Protein AF-A0A0Q4L3A6-F1 (afdb_monomer)

Foldseek 3Di:
DPDQPDDDDDDDDDDDDDDPVVVVVCVVVVHDPVVVVVVVVSVVVSVVVVVVVCVVCVVVVVVVVVVCVVPPDPCPVVDDD

Structure (mmCIF, N/CA/C/O backbone):
data_AF-A0A0Q4L3A6-F1
#
_entry.id   AF-A0A0Q4L3A6-F1
#
loop_
_atom_site.group_PDB
_atom_site.id
_atom_site.type_symbol
_atom_site.label_atom_id
_atom_site.label_alt_id
_atom_site.label_comp_id
_atom_site.label_asym_id
_atom_site.label_entity_id
_atom_site.label_seq_id
_atom_site.pdbx_PDB_ins_code
_atom_site.Cartn_x
_atom_site.Cartn_y
_atom_site.Cartn_z
_atom_site.occupancy
_atom_site.B_iso_or_equiv
_atom_site.auth_seq_id
_atom_site.auth_comp_id
_atom_site.auth_asym_id
_atom_site.auth_atom_id
_atom_site.pdbx_PDB_model_num
ATOM 1 N N . MET A 1 1 ? 11.026 -13.652 -11.527 1.00 41.31 1 MET A N 1
ATOM 2 C CA . MET A 1 1 ? 10.814 -13.496 -10.073 1.00 41.31 1 MET A CA 1
ATOM 3 C C . MET A 1 1 ? 10.022 -12.224 -9.881 1.00 41.31 1 MET A C 1
ATOM 5 O O . MET A 1 1 ? 10.527 -11.167 -10.229 1.00 41.31 1 MET A O 1
ATOM 9 N N . GLU A 1 2 ? 8.774 -12.323 -9.433 1.00 55.00 2 GLU A N 1
ATOM 10 C CA . GLU A 1 2 ? 7.993 -11.145 -9.059 1.00 55.00 2 GLU A CA 1
ATOM 11 C C . GLU A 1 2 ? 8.549 -10.641 -7.722 1.00 55.00 2 GLU A C 1
ATOM 13 O O . GLU A 1 2 ? 8.257 -11.188 -6.663 1.00 55.00 2 GLU A O 1
ATOM 18 N N . HIS A 1 3 ? 9.476 -9.686 -7.790 1.00 69.69 3 HIS A N 1
ATOM 19 C CA . HIS A 1 3 ? 10.014 -9.039 -6.603 1.00 69.69 3 HIS A CA 1
ATOM 20 C C . HIS A 1 3 ? 8.983 -8.013 -6.137 1.00 69.69 3 HIS A C 1
ATOM 22 O O . HIS A 1 3 ? 8.722 -7.042 -6.847 1.00 69.69 3 HIS A O 1
ATOM 28 N N . ASP A 1 4 ? 8.384 -8.221 -4.964 1.00 79.38 4 ASP A N 1
ATOM 29 C CA . ASP A 1 4 ? 7.569 -7.182 -4.339 1.00 79.38 4 ASP A CA 1
ATOM 30 C C . ASP A 1 4 ? 8.494 -6.006 -3.984 1.00 79.38 4 ASP A C 1
ATOM 32 O O . ASP A 1 4 ? 9.434 -6.189 -3.204 1.00 79.38 4 ASP A O 1
ATOM 36 N N . PRO A 1 5 ? 8.301 -4.809 -4.565 1.00 81.19 5 PRO A N 1
ATOM 37 C CA . PRO A 1 5 ? 9.183 -3.680 -4.297 1.00 81.19 5 PRO A CA 1
ATOM 38 C C . PRO A 1 5 ? 9.053 -3.160 -2.854 1.00 81.19 5 PRO A C 1
ATOM 40 O O . PRO A 1 5 ? 9.861 -2.340 -2.418 1.00 81.19 5 PRO A O 1
ATOM 43 N N . ILE A 1 6 ? 8.056 -3.624 -2.092 1.00 88.44 6 ILE A N 1
ATOM 44 C CA . ILE A 1 6 ? 7.810 -3.203 -0.715 1.00 88.44 6 ILE A CA 1
ATOM 45 C C . ILE A 1 6 ? 8.423 -4.218 0.254 1.00 88.44 6 ILE A C 1
ATOM 47 O O . ILE A 1 6 ? 7.869 -5.291 0.517 1.00 88.44 6 ILE A O 1
ATOM 51 N N . ALA A 1 7 ? 9.558 -3.838 0.844 1.00 87.56 7 ALA A N 1
ATOM 52 C CA . ALA A 1 7 ? 10.227 -4.626 1.873 1.00 87.56 7 ALA A CA 1
ATOM 53 C C . ALA A 1 7 ? 9.331 -4.830 3.108 1.00 87.56 7 ALA A C 1
ATOM 55 O O . ALA A 1 7 ? 8.671 -3.909 3.595 1.00 87.56 7 ALA A O 1
ATOM 56 N N . THR A 1 8 ? 9.332 -6.046 3.654 1.00 86.25 8 THR A N 1
ATOM 57 C CA . THR A 1 8 ? 8.620 -6.354 4.900 1.00 86.25 8 THR A CA 1
ATOM 58 C C . THR A 1 8 ? 9.350 -5.772 6.109 1.00 86.25 8 THR A C 1
ATOM 60 O O . THR A 1 8 ? 10.576 -5.830 6.183 1.00 86.25 8 THR A O 1
ATOM 63 N N . GLY A 1 9 ? 8.602 -5.282 7.099 1.00 88.50 9 GLY A N 1
ATOM 64 C CA . GLY A 1 9 ? 9.156 -4.729 8.336 1.00 88.50 9 GLY A CA 1
ATOM 65 C C . GLY A 1 9 ? 8.223 -4.904 9.534 1.00 88.50 9 GLY A C 1
ATOM 66 O O . GLY A 1 9 ? 7.139 -5.478 9.427 1.00 88.50 9 GLY A O 1
ATOM 67 N N . LYS A 1 10 ? 8.646 -4.405 10.702 1.00 92.50 10 LYS A N 1
ATOM 68 C CA . LYS A 1 10 ? 7.796 -4.390 11.903 1.00 92.50 10 LYS A CA 1
ATOM 69 C C . LYS A 1 10 ? 6.599 -3.464 11.677 1.00 92.50 10 LYS A C 1
ATOM 71 O O . LYS A 1 10 ? 6.770 -2.344 11.199 1.00 92.50 10 LYS A O 1
ATOM 76 N N . ARG A 1 11 ? 5.400 -3.908 12.073 1.00 89.25 11 ARG A N 1
ATOM 77 C CA . ARG A 1 11 ? 4.198 -3.066 12.015 1.00 89.25 11 ARG A CA 1
ATOM 78 C C . ARG A 1 11 ? 4.367 -1.861 12.934 1.00 89.25 11 ARG A C 1
ATOM 80 O O . ARG A 1 11 ? 4.768 -2.005 14.088 1.00 89.25 11 ARG A O 1
ATOM 87 N N . LYS A 1 12 ? 4.021 -0.687 12.420 1.00 90.50 12 LYS A N 1
ATOM 88 C CA . LYS A 1 12 ? 3.983 0.568 13.167 1.00 90.50 12 LYS A CA 1
ATOM 89 C C . LYS A 1 12 ? 2.548 1.078 13.163 1.00 90.50 12 LYS A C 1
ATOM 91 O O . LYS A 1 12 ? 1.941 1.155 12.100 1.00 90.50 12 LYS A O 1
ATOM 96 N N . SER A 1 13 ? 2.022 1.424 14.337 1.00 92.88 13 SER A N 1
ATOM 97 C CA . SER A 1 13 ? 0.720 2.088 14.421 1.00 92.88 13 SER A CA 1
ATOM 98 C C . SER A 1 13 ? 0.806 3.471 13.776 1.00 92.88 13 SER A C 1
ATOM 100 O O . SER A 1 13 ? 1.754 4.220 14.033 1.00 92.88 13 SER A O 1
ATOM 102 N N . VAL A 1 14 ? -0.169 3.792 12.932 1.00 90.88 14 VAL A N 1
ATOM 103 C CA . VAL A 1 14 ? -0.297 5.085 12.258 1.00 90.88 14 VAL A CA 1
ATOM 104 C C . VAL A 1 14 ? -1.690 5.643 12.526 1.00 90.88 14 VAL A C 1
ATOM 106 O O . VAL A 1 14 ? -2.675 4.910 12.473 1.00 90.88 14 VAL A O 1
ATOM 109 N N . ASN A 1 15 ? -1.771 6.939 12.820 1.00 93.44 15 ASN A N 1
ATOM 110 C CA . ASN A 1 15 ? -3.049 7.625 12.971 1.00 93.44 15 ASN A CA 1
ATOM 111 C C . ASN A 1 15 ? -3.508 8.119 11.598 1.00 93.44 15 ASN A C 1
ATOM 113 O O . ASN A 1 15 ? -2.754 8.798 10.903 1.00 93.44 15 ASN A O 1
ATOM 117 N N . MET A 1 16 ? -4.739 7.785 11.222 1.00 90.50 16 MET A N 1
ATOM 118 C CA . MET A 1 16 ? -5.381 8.262 9.999 1.00 90.50 16 MET A CA 1
ATOM 119 C C . MET A 1 16 ? -6.851 8.569 10.260 1.00 90.50 16 MET A C 1
ATOM 121 O O . MET A 1 16 ? -7.488 7.920 11.089 1.00 90.50 16 MET A O 1
ATOM 125 N N . SER A 1 17 ? -7.376 9.553 9.537 1.00 94.06 17 SER A N 1
ATOM 126 C CA . SER A 1 17 ? -8.797 9.890 9.555 1.00 94.06 17 SER A CA 1
ATOM 127 C C . SER A 1 17 ? -9.518 9.092 8.476 1.00 94.06 17 SER A C 1
ATOM 129 O O . SER A 1 17 ? -9.095 9.085 7.322 1.00 94.06 17 SER A O 1
ATOM 131 N N . LEU A 1 18 ? -10.609 8.435 8.856 1.00 93.38 18 LEU A N 1
ATOM 132 C CA . LEU A 1 18 ? -11.502 7.710 7.959 1.00 93.38 18 LEU A CA 1
ATOM 133 C C . LEU A 1 18 ? -12.937 8.143 8.242 1.00 93.38 18 LEU A C 1
ATOM 135 O O . LEU A 1 18 ? -13.259 8.540 9.363 1.00 93.38 18 LEU A O 1
ATOM 139 N N . ASP A 1 19 ? -13.783 8.047 7.222 1.00 97.06 19 ASP A N 1
ATOM 140 C CA . ASP A 1 19 ? -15.213 8.2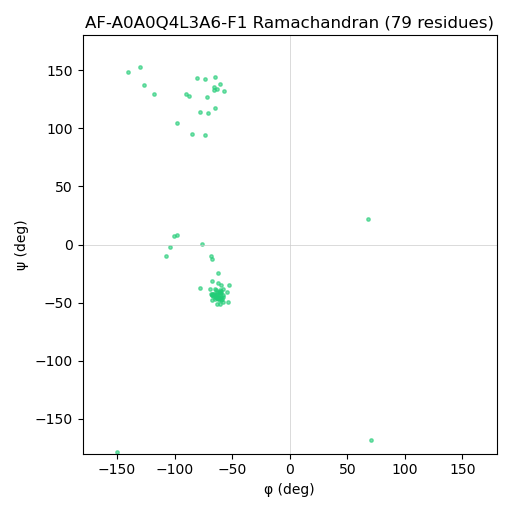86 7.371 1.00 97.06 19 ASP A CA 1
ATOM 141 C C . ASP A 1 19 ? -15.807 7.347 8.434 1.00 97.06 19 ASP A C 1
ATOM 143 O O . ASP A 1 19 ? -15.551 6.137 8.449 1.00 97.06 19 ASP A O 1
ATOM 147 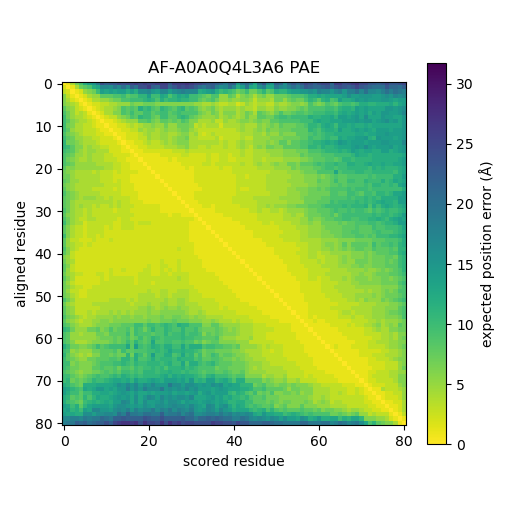N N . THR A 1 20 ? -16.587 7.913 9.351 1.00 97.38 20 THR A N 1
ATOM 148 C CA . THR A 1 20 ? -17.134 7.171 10.490 1.00 97.38 20 THR A CA 1
ATOM 149 C C . THR A 1 20 ? -18.163 6.129 10.060 1.00 97.38 20 THR A C 1
ATOM 151 O O . THR A 1 20 ? -18.234 5.069 10.683 1.00 97.38 20 THR A O 1
ATOM 154 N N . GLY A 1 21 ? -18.907 6.382 8.980 1.00 98.19 21 GLY A N 1
ATOM 155 C CA . GLY A 1 21 ? -19.838 5.432 8.381 1.00 98.19 21 GLY A CA 1
ATOM 156 C C . GLY A 1 21 ? -19.116 4.228 7.784 1.00 98.19 21 GLY A C 1
ATOM 157 O O . GLY A 1 21 ? -19.516 3.092 8.037 1.00 98.19 21 GLY A O 1
ATOM 158 N N . ILE A 1 22 ? -17.996 4.447 7.087 1.00 96.38 22 ILE A N 1
ATOM 159 C CA . ILE A 1 22 ? -17.150 3.356 6.570 1.00 96.38 22 ILE A CA 1
ATOM 160 C C . ILE A 1 22 ? -16.627 2.484 7.717 1.00 96.38 22 ILE A C 1
ATOM 162 O O . ILE A 1 22 ? -16.694 1.255 7.650 1.00 96.38 22 ILE A O 1
ATOM 166 N N . VAL A 1 23 ? -16.123 3.106 8.789 1.00 96.62 23 VAL A N 1
ATOM 167 C CA . VAL A 1 23 ? -15.606 2.369 9.953 1.00 96.62 23 VAL A CA 1
ATOM 168 C C . VAL A 1 23 ? -16.711 1.557 10.629 1.00 96.62 23 VAL A C 1
ATOM 170 O O . VAL A 1 23 ? -16.474 0.405 10.999 1.00 96.62 23 VAL A O 1
ATOM 173 N N . ALA A 1 24 ? -17.904 2.133 10.789 1.00 98.00 24 ALA A N 1
ATOM 174 C CA . ALA A 1 24 ? -19.047 1.447 11.383 1.00 98.00 24 ALA A CA 1
ATOM 175 C C . ALA A 1 24 ? -19.482 0.239 10.539 1.00 98.00 24 ALA A C 1
ATOM 177 O O . ALA A 1 24 ? -19.532 -0.872 11.065 1.00 98.00 24 ALA A O 1
ATOM 178 N N . ALA A 1 25 ? -19.686 0.431 9.233 1.00 97.94 25 ALA A N 1
ATOM 179 C CA . ALA A 1 25 ? -20.096 -0.632 8.317 1.00 97.94 25 ALA A CA 1
ATOM 180 C C . ALA A 1 25 ? -19.077 -1.784 8.267 1.00 97.94 25 ALA A C 1
ATOM 182 O O . ALA A 1 25 ? -19.449 -2.955 8.314 1.00 97.94 25 ALA A O 1
ATOM 183 N N . ALA A 1 26 ? -17.776 -1.472 8.237 1.00 96.94 26 ALA A N 1
ATOM 184 C CA . ALA A 1 26 ? -16.731 -2.494 8.248 1.00 96.94 26 ALA A CA 1
ATOM 185 C C . ALA A 1 26 ? -16.732 -3.317 9.547 1.00 96.94 26 ALA A C 1
ATOM 187 O O . ALA A 1 26 ? -16.536 -4.531 9.507 1.00 96.94 26 ALA A O 1
ATOM 188 N N . ARG A 1 27 ? -16.966 -2.670 10.697 1.00 96.44 27 ARG A N 1
ATOM 189 C CA . ARG A 1 27 ? -17.061 -3.355 11.995 1.00 96.44 27 ARG A CA 1
ATOM 190 C C . ARG A 1 27 ? -18.299 -4.236 12.091 1.00 96.44 27 ARG A C 1
ATOM 192 O O . ARG A 1 27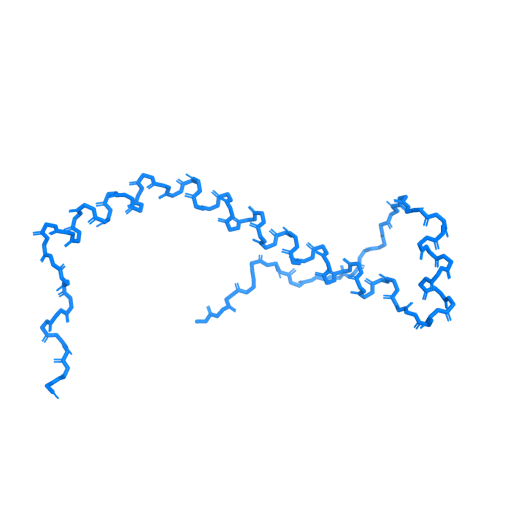 ? -18.182 -5.358 12.571 1.00 96.44 27 ARG A O 1
ATOM 199 N N . GLU A 1 28 ? -19.446 -3.752 11.626 1.00 98.31 28 GLU A N 1
ATOM 200 C CA . GLU A 1 28 ? -20.692 -4.526 11.572 1.00 98.31 28 GLU A CA 1
ATOM 201 C C . GLU A 1 28 ? -20.536 -5.774 10.692 1.00 98.31 28 GLU A C 1
ATOM 203 O O . GLU A 1 28 ? -20.959 -6.863 11.070 1.00 98.31 28 GLU A O 1
ATOM 208 N N . ALA A 1 29 ? -19.823 -5.642 9.572 1.00 98.06 29 ALA A N 1
ATOM 209 C CA . ALA A 1 29 ? -19.482 -6.750 8.686 1.00 98.06 29 ALA A CA 1
ATOM 210 C C . ALA A 1 29 ? -18.351 -7.666 9.212 1.00 98.06 29 ALA A C 1
ATOM 212 O O . ALA A 1 29 ? -17.954 -8.603 8.520 1.00 98.06 29 ALA A O 1
ATOM 213 N N . GLY A 1 30 ? -17.793 -7.407 10.403 1.00 97.75 30 GLY A N 1
ATOM 214 C CA . GLY A 1 30 ? -16.722 -8.219 10.994 1.00 97.75 30 GLY A CA 1
ATOM 215 C C . GLY A 1 30 ? -15.375 -8.134 10.262 1.00 97.75 30 GLY A C 1
ATOM 216 O O . GLY A 1 30 ? -14.546 -9.038 10.379 1.00 97.75 30 GLY A O 1
ATOM 217 N N . LEU A 1 31 ? -15.139 -7.071 9.492 1.00 97.50 31 LEU A N 1
ATOM 218 C CA . LEU A 1 31 ? -13.932 -6.914 8.685 1.00 97.50 31 LEU A CA 1
ATOM 219 C C . LEU A 1 31 ? -12.736 -6.430 9.512 1.00 97.50 31 LEU A C 1
ATOM 221 O O . LEU A 1 31 ? -12.842 -5.560 10.378 1.00 97.50 31 LEU A O 1
ATOM 225 N N . ASN A 1 32 ? -11.547 -6.937 9.181 1.00 95.50 32 ASN A N 1
ATOM 226 C CA . ASN A 1 32 ? -10.298 -6.477 9.778 1.00 95.50 32 ASN A CA 1
ATOM 227 C C . ASN A 1 32 ? -9.770 -5.238 9.038 1.00 95.50 32 ASN A C 1
ATO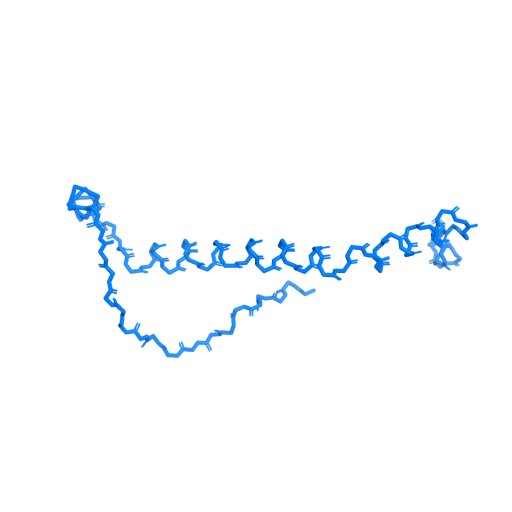M 229 O O . ASN A 1 32 ? -9.053 -5.355 8.041 1.00 95.50 32 ASN A O 1
ATOM 233 N N . LEU A 1 33 ? -10.094 -4.048 9.557 1.00 93.06 33 LEU A N 1
ATOM 234 C CA . LEU A 1 33 ? -9.680 -2.775 8.957 1.00 93.06 33 LEU A CA 1
ATOM 235 C C . LEU A 1 33 ? -8.163 -2.684 8.752 1.00 93.06 33 LEU A C 1
ATOM 237 O O . LEU A 1 33 ? -7.722 -2.198 7.718 1.00 93.06 33 LEU A O 1
ATOM 241 N N . SER A 1 34 ? -7.354 -3.157 9.705 1.00 91.19 34 SER A N 1
ATOM 242 C CA . SER A 1 34 ? -5.894 -3.065 9.591 1.00 91.19 34 SER A CA 1
ATOM 243 C C . SER A 1 34 ? -5.375 -3.885 8.414 1.00 91.19 34 SER A C 1
ATOM 245 O O . SER A 1 34 ? -4.537 -3.404 7.658 1.00 91.19 34 SER A O 1
ATOM 247 N N . GLN A 1 35 ? -5.870 -5.114 8.257 1.00 93.00 35 GLN A N 1
ATOM 248 C CA . GLN A 1 35 ? -5.438 -6.010 7.188 1.00 93.00 35 GLN A CA 1
ATOM 249 C C . GLN A 1 35 ? -5.862 -5.488 5.812 1.00 93.00 35 GLN A C 1
ATOM 251 O O . GLN A 1 35 ? -5.059 -5.493 4.880 1.00 93.00 35 GLN A O 1
ATOM 256 N N . ILE A 1 36 ? -7.103 -5.012 5.693 1.00 95.50 36 ILE A N 1
ATOM 257 C CA . ILE A 1 36 ? -7.630 -4.466 4.437 1.00 95.50 36 ILE A CA 1
ATOM 258 C C . ILE A 1 36 ? -6.871 -3.195 4.050 1.00 95.50 36 ILE A C 1
ATOM 260 O O . ILE A 1 36 ? -6.415 -3.078 2.914 1.00 95.50 36 ILE A O 1
ATOM 264 N N . SER A 1 37 ? -6.673 -2.274 4.996 1.00 93.62 37 SER A N 1
ATOM 265 C CA . SER A 1 37 ? -5.914 -1.046 4.755 1.00 93.62 37 SER A CA 1
ATOM 266 C C . SER A 1 37 ? -4.473 -1.338 4.345 1.00 93.62 37 SER A C 1
ATOM 268 O O . SER A 1 37 ? -3.973 -0.720 3.410 1.00 93.62 37 SER A O 1
ATOM 270 N N . GLU A 1 38 ? -3.806 -2.307 4.981 1.00 93.06 38 GLU A N 1
ATOM 271 C CA . GLU A 1 38 ? -2.439 -2.696 4.615 1.00 93.06 38 GLU A CA 1
ATOM 272 C C . GLU A 1 38 ? -2.360 -3.212 3.169 1.00 93.06 38 GLU A C 1
ATOM 274 O O . GLU A 1 38 ? -1.493 -2.783 2.405 1.00 93.06 38 GLU A O 1
ATOM 279 N N . GLN A 1 39 ? -3.293 -4.077 2.761 1.00 93.44 39 GLN A N 1
ATOM 280 C CA . GLN A 1 39 ? -3.354 -4.594 1.390 1.00 93.44 39 GLN A CA 1
ATOM 281 C C . GLN A 1 39 ? -3.656 -3.490 0.370 1.00 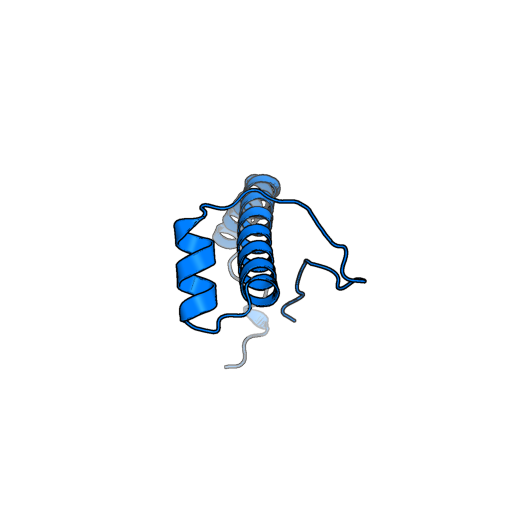93.44 39 GLN A C 1
ATOM 283 O O . GLN A 1 39 ? -2.979 -3.398 -0.656 1.00 93.44 39 GLN A O 1
ATOM 288 N N . ALA A 1 40 ? -4.628 -2.624 0.665 1.00 94.75 40 ALA A N 1
ATOM 289 C CA . ALA A 1 40 ? -5.009 -1.521 -0.211 1.00 94.75 40 ALA A CA 1
ATOM 290 C C . ALA A 1 40 ? -3.853 -0.527 -0.412 1.00 94.75 40 ALA A C 1
ATOM 292 O O . ALA A 1 40 ? -3.552 -0.145 -1.544 1.00 94.75 40 ALA A O 1
ATOM 293 N N . ILE A 1 41 ? -3.155 -0.159 0.669 1.00 94.56 41 ILE A N 1
ATOM 294 C CA . ILE A 1 41 ? -1.995 0.741 0.619 1.00 94.56 41 ILE A CA 1
ATOM 295 C C . ILE A 1 41 ? -0.835 0.093 -0.143 1.00 94.56 41 ILE A C 1
ATOM 297 O O . ILE A 1 41 ? -0.201 0.761 -0.963 1.00 94.56 41 ILE A O 1
ATOM 301 N N . ARG A 1 42 ? -0.564 -1.202 0.081 1.00 94.62 42 ARG A N 1
ATOM 302 C CA . ARG A 1 42 ? 0.473 -1.949 -0.652 1.00 94.62 42 ARG A CA 1
ATOM 303 C C . ARG A 1 42 ? 0.198 -1.927 -2.155 1.00 94.62 42 ARG A C 1
ATOM 305 O O . ARG A 1 42 ? 1.084 -1.574 -2.930 1.00 94.62 42 ARG A O 1
ATOM 312 N N . HIS A 1 43 ? -1.032 -2.244 -2.556 1.00 95.12 43 HIS A N 1
ATOM 313 C CA . HIS A 1 43 ? -1.439 -2.232 -3.959 1.00 95.12 43 HIS A CA 1
ATOM 314 C C . HIS A 1 43 ? -1.305 -0.836 -4.583 1.00 95.12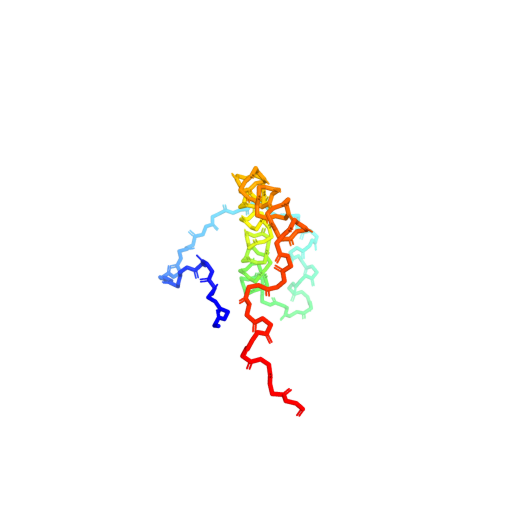 43 HIS A C 1
ATOM 316 O O . HIS A 1 43 ? -0.638 -0.684 -5.605 1.00 95.12 43 HIS A O 1
ATOM 322 N N . ALA A 1 44 ? -1.872 0.193 -3.945 1.00 96.56 44 ALA A N 1
ATOM 323 C CA . ALA A 1 44 ? -1.795 1.568 -4.441 1.00 96.56 44 ALA A CA 1
ATOM 324 C C . ALA A 1 44 ? -0.341 2.049 -4.590 1.00 96.56 44 ALA A C 1
ATOM 326 O O . ALA A 1 44 ? 0.007 2.711 -5.566 1.00 96.56 44 ALA A O 1
ATOM 327 N N . THR A 1 45 ? 0.524 1.661 -3.650 1.00 95.69 45 THR A N 1
ATOM 328 C CA . THR A 1 45 ? 1.951 1.994 -3.679 1.00 95.69 45 THR A CA 1
ATOM 329 C C . THR A 1 45 ? 2.672 1.301 -4.836 1.00 95.69 45 THR A C 1
ATOM 331 O O . THR A 1 45 ? 3.447 1.956 -5.528 1.00 95.69 45 THR A O 1
ATOM 334 N N . LYS A 1 46 ? 2.406 0.010 -5.085 1.00 94.31 46 LYS A N 1
ATOM 335 C CA . LYS A 1 46 ? 2.982 -0.727 -6.225 1.00 94.31 46 LYS A CA 1
ATOM 336 C C . LYS A 1 46 ? 2.597 -0.070 -7.552 1.00 94.31 46 LYS A C 1
ATOM 338 O O . LYS A 1 46 ? 3.475 0.219 -8.359 1.00 94.31 46 LYS A O 1
ATOM 343 N N . VAL A 1 47 ? 1.314 0.252 -7.731 1.00 94.94 47 VAL A N 1
ATOM 344 C CA . VAL A 1 47 ? 0.809 0.924 -8.941 1.00 94.94 47 VAL A CA 1
ATOM 345 C C . VAL A 1 47 ? 1.507 2.265 -9.172 1.00 94.94 47 VAL A C 1
ATOM 347 O O . VAL A 1 47 ? 1.941 2.554 -10.286 1.00 94.94 47 VAL A O 1
ATOM 350 N N . GLU A 1 48 ? 1.660 3.083 -8.129 1.00 96.88 48 GLU A N 1
ATOM 351 C CA . GLU A 1 48 ? 2.322 4.384 -8.264 1.00 96.88 48 GLU A CA 1
ATOM 352 C C . GLU A 1 48 ? 3.827 4.248 -8.543 1.00 96.88 48 GLU A C 1
ATOM 354 O O . GLU A 1 48 ? 4.365 5.001 -9.354 1.00 96.88 48 GLU A O 1
ATOM 359 N N . GLN A 1 49 ? 4.514 3.280 -7.928 1.00 94.38 49 GLN A N 1
ATOM 360 C CA . GLN A 1 49 ? 5.924 3.010 -8.226 1.00 94.38 49 GLN A CA 1
ATOM 361 C C . GLN A 1 49 ? 6.121 2.542 -9.671 1.00 94.38 49 GLN A C 1
ATOM 363 O O . GLN A 1 49 ? 7.008 3.046 -10.355 1.00 94.38 49 GLN A O 1
ATOM 368 N N . GLU A 1 50 ? 5.269 1.644 -10.168 1.00 93.31 50 GLU A N 1
ATOM 369 C CA . GLU A 1 50 ? 5.296 1.209 -11.569 1.00 93.31 50 GLU A CA 1
ATOM 370 C C . GLU A 1 50 ? 5.045 2.374 -12.530 1.00 93.31 50 GLU A C 1
ATOM 372 O O . GLU A 1 50 ? 5.717 2.493 -13.557 1.00 93.31 50 GLU A O 1
ATOM 377 N N . ARG A 1 51 ? 4.099 3.262 -12.198 1.00 95.69 51 ARG A N 1
ATOM 378 C CA . ARG A 1 51 ? 3.822 4.464 -12.993 1.00 95.69 51 ARG A CA 1
ATOM 379 C C . ARG A 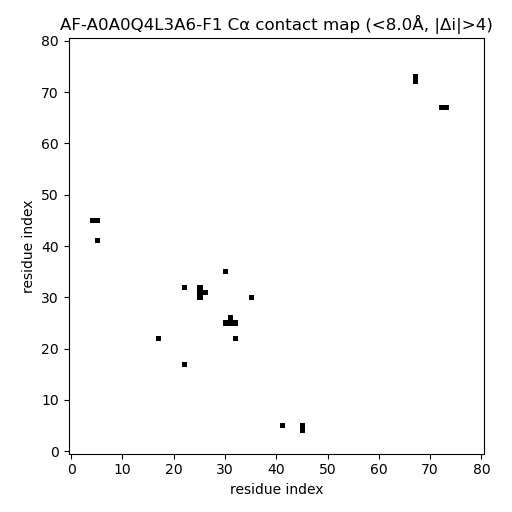1 51 ? 5.046 5.379 -13.063 1.00 95.69 51 ARG A C 1
ATOM 381 O O . ARG A 1 51 ? 5.393 5.833 -14.150 1.00 95.69 51 ARG A O 1
ATOM 388 N N . ARG A 1 52 ? 5.703 5.634 -11.927 1.00 95.88 52 ARG A N 1
ATOM 389 C CA . ARG A 1 52 ? 6.926 6.454 -11.863 1.00 95.88 52 ARG A CA 1
ATOM 390 C C . ARG A 1 52 ? 8.068 5.825 -12.638 1.00 95.88 52 ARG A C 1
ATOM 392 O O . ARG A 1 52 ? 8.675 6.502 -13.455 1.00 95.88 52 ARG A O 1
ATOM 399 N N . TRP A 1 53 ? 8.290 4.525 -12.461 1.00 94.69 53 TRP A N 1
ATOM 400 C CA . TRP A 1 53 ? 9.329 3.804 -13.185 1.00 94.69 53 TRP A CA 1
ATOM 401 C C . TRP A 1 53 ? 9.138 3.908 -14.703 1.00 94.69 53 TRP A C 1
ATOM 403 O O . TRP A 1 53 ? 10.097 4.184 -15.420 1.00 94.69 53 TRP A O 1
ATOM 413 N N . LYS A 1 54 ? 7.901 3.756 -15.200 1.00 94.06 54 LYS A N 1
ATOM 414 C 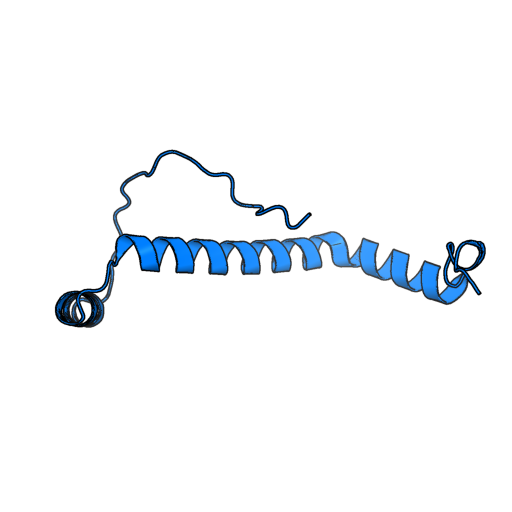CA . LYS A 1 54 ? 7.593 3.925 -16.630 1.00 94.06 54 LYS A CA 1
ATOM 415 C C . LYS A 1 54 ? 7.904 5.332 -17.134 1.00 94.06 54 LYS A C 1
ATOM 417 O O . LYS A 1 54 ? 8.424 5.462 -18.236 1.00 94.06 54 LYS A O 1
ATOM 422 N N . GLU A 1 55 ? 7.592 6.360 -16.348 1.00 95.44 55 GLU A N 1
ATOM 423 C CA . GLU A 1 55 ? 7.890 7.747 -16.718 1.00 95.44 55 GLU A CA 1
ATOM 424 C C . GLU A 1 55 ? 9.403 8.003 -16.740 1.00 95.44 55 GLU A C 1
ATOM 426 O O . GLU A 1 55 ? 9.928 8.508 -17.728 1.00 95.44 55 GLU A O 1
ATOM 431 N N . GLU A 1 56 ? 10.114 7.580 -15.695 1.00 95.81 56 GLU A N 1
ATOM 432 C CA . GLU A 1 56 ? 11.569 7.732 -15.566 1.00 95.81 56 GLU A CA 1
ATOM 433 C C . GLU A 1 56 ? 12.339 6.983 -16.662 1.00 95.81 56 GLU A C 1
ATOM 435 O O . GLU A 1 56 ? 13.384 7.441 -17.115 1.00 95.81 56 GLU A O 1
ATOM 440 N N . ASN A 1 57 ? 11.821 5.838 -17.115 1.00 95.81 57 ASN A N 1
ATOM 441 C CA . ASN A 1 57 ? 12.479 4.987 -18.108 1.00 95.81 57 ASN A CA 1
ATOM 442 C C . ASN A 1 57 ? 11.915 5.170 -19.521 1.00 95.81 57 ASN A C 1
ATOM 444 O O . ASN A 1 57 ? 12.305 4.422 -20.420 1.00 95.81 57 ASN A O 1
ATOM 448 N N . ARG A 1 58 ? 11.027 6.148 -19.752 1.00 95.38 58 ARG A N 1
ATOM 449 C CA . ARG A 1 58 ? 10.356 6.337 -21.048 1.00 95.38 58 ARG A CA 1
ATOM 450 C C . ARG A 1 58 ? 11.352 6.432 -22.202 1.00 95.38 58 ARG A C 1
ATOM 452 O O . ARG A 1 58 ? 11.229 5.695 -23.174 1.00 95.38 58 ARG A O 1
ATOM 459 N N . GLU A 1 59 ? 12.374 7.275 -22.074 1.00 94.69 59 GLU A N 1
ATOM 460 C CA . GLU A 1 59 ? 13.377 7.471 -23.130 1.00 94.69 59 GLU A CA 1
ATOM 461 C C . GLU A 1 59 ? 14.205 6.210 -23.403 1.00 94.69 59 GLU A C 1
ATOM 463 O O . GLU A 1 59 ? 14.496 5.892 -24.557 1.00 94.69 59 GLU A O 1
ATOM 468 N N . ALA A 1 60 ? 14.557 5.464 -22.352 1.00 94.12 60 ALA A N 1
ATOM 469 C CA . ALA A 1 60 ? 15.293 4.211 -22.475 1.00 94.12 60 ALA A CA 1
ATOM 470 C C . ALA A 1 60 ? 14.445 3.130 -23.162 1.00 94.12 60 ALA A C 1
ATOM 472 O O . ALA A 1 60 ? 14.934 2.439 -24.056 1.00 94.12 60 ALA A O 1
ATOM 473 N N . ILE A 1 61 ? 13.164 3.027 -22.792 1.00 93.94 61 ILE A N 1
ATOM 474 C CA . ILE A 1 61 ? 12.196 2.113 -23.409 1.00 93.94 61 ILE A CA 1
ATOM 475 C C . ILE A 1 61 ? 12.016 2.460 -24.889 1.00 93.94 61 ILE A C 1
ATOM 477 O O . ILE A 1 61 ? 12.112 1.584 -25.743 1.00 93.94 61 ILE A O 1
ATOM 481 N N . GLU A 1 62 ? 11.811 3.734 -25.222 1.00 95.38 62 GLU A N 1
ATOM 482 C CA . GLU A 1 62 ? 11.695 4.175 -26.613 1.00 95.38 62 GLU A CA 1
ATOM 483 C C . GLU A 1 62 ? 12.983 3.935 -27.409 1.00 95.38 62 GLU A C 1
ATOM 485 O O . GLU A 1 62 ? 12.930 3.511 -28.564 1.00 95.38 62 GLU A O 1
ATOM 490 N N . GLY A 1 63 ? 14.146 4.187 -26.805 1.00 95.75 63 GLY A N 1
ATOM 491 C CA . GLY A 1 63 ? 15.447 3.903 -27.406 1.00 95.75 63 GLY A CA 1
ATOM 492 C C . GLY A 1 63 ? 15.623 2.422 -27.725 1.00 95.75 63 GLY A C 1
ATOM 493 O O . GLY A 1 63 ? 16.034 2.079 -28.835 1.00 95.75 63 GLY A O 1
ATOM 494 N N . TRP A 1 64 ? 15.251 1.552 -26.785 1.00 93.12 64 TRP A N 1
ATOM 495 C CA . TRP A 1 64 ? 15.257 0.108 -26.983 1.00 93.12 64 TRP A CA 1
ATOM 496 C C . TRP A 1 64 ? 14.277 -0.329 -28.073 1.00 93.12 64 TRP A C 1
ATOM 498 O O . TRP A 1 64 ? 14.670 -1.078 -28.961 1.00 93.12 64 TRP A O 1
ATOM 508 N N . ASN A 1 65 ? 13.046 0.188 -28.069 1.00 94.12 65 ASN A N 1
ATOM 509 C CA . ASN A 1 65 ? 12.043 -0.127 -29.089 1.00 94.12 65 ASN A CA 1
ATOM 510 C C . ASN A 1 65 ? 12.541 0.240 -30.493 1.00 94.12 65 ASN A C 1
ATOM 512 O O . ASN A 1 65 ? 12.520 -0.600 -31.388 1.00 94.12 65 ASN A O 1
ATOM 516 N N . ARG A 1 66 ? 13.104 1.445 -30.673 1.00 96.56 66 ARG A N 1
ATOM 517 C CA . ARG A 1 66 ? 13.706 1.857 -31.956 1.00 96.56 66 ARG A CA 1
ATOM 518 C C . ARG A 1 66 ? 14.846 0.938 -32.388 1.00 96.56 66 ARG A C 1
ATOM 520 O O . ARG A 1 66 ? 15.005 0.662 -33.576 1.00 96.56 66 ARG A O 1
ATOM 527 N N . TRP A 1 67 ? 15.677 0.503 -31.442 1.00 96.12 67 TRP A N 1
ATOM 528 C CA . TRP A 1 67 ? 16.754 -0.435 -31.735 1.00 96.12 67 TRP A CA 1
ATOM 529 C C . TRP A 1 67 ? 16.196 -1.802 -32.146 1.00 96.12 67 TRP A C 1
ATOM 531 O O . TRP A 1 67 ? 16.649 -2.357 -33.144 1.00 96.12 67 TRP A O 1
ATOM 541 N N . TYR A 1 68 ? 15.195 -2.316 -31.437 1.00 95.38 68 TYR A N 1
ATOM 542 C CA . TYR A 1 68 ? 14.551 -3.593 -31.734 1.00 95.38 68 TYR A CA 1
ATOM 543 C C . TYR A 1 68 ? 13.883 -3.586 -33.114 1.00 95.38 68 TYR A C 1
ATOM 545 O O . TYR A 1 68 ? 14.134 -4.481 -33.913 1.00 95.38 68 TYR A O 1
ATOM 553 N N . ASP A 1 69 ? 13.130 -2.536 -33.448 1.00 94.56 69 ASP A N 1
ATOM 554 C CA . ASP A 1 69 ? 12.491 -2.392 -34.763 1.00 94.56 69 ASP A CA 1
ATOM 555 C C . ASP A 1 69 ? 13.516 -2.390 -35.906 1.00 94.56 69 ASP A C 1
ATOM 557 O O . ASP A 1 69 ? 13.268 -2.922 -36.987 1.00 94.56 69 ASP A O 1
ATOM 561 N N . LYS A 1 70 ? 14.699 -1.811 -35.663 1.00 95.31 70 LYS A N 1
ATOM 562 C CA . LYS A 1 70 ? 15.782 -1.749 -36.649 1.00 95.31 70 LYS A CA 1
ATOM 563 C C . LYS A 1 70 ? 16.556 -3.063 -36.787 1.00 95.31 70 LYS A C 1
ATOM 565 O O . LYS A 1 70 ? 17.005 -3.375 -37.887 1.00 95.31 70 LYS A O 1
ATOM 570 N N . ASN A 1 71 ? 16.789 -3.781 -35.689 1.00 94.81 71 ASN A N 1
ATOM 571 C CA . ASN A 1 71 ? 17.722 -4.916 -35.652 1.00 94.81 71 ASN A CA 1
ATOM 572 C C . ASN A 1 71 ? 17.019 -6.279 -35.557 1.00 94.81 71 ASN A C 1
ATOM 574 O O . ASN A 1 71 ? 17.664 -7.311 -35.732 1.00 94.81 71 ASN A O 1
ATOM 578 N N . GLY A 1 72 ? 15.707 -6.289 -35.319 1.00 90.88 72 GLY A N 1
ATOM 579 C CA . GLY A 1 72 ? 14.936 -7.494 -35.054 1.00 90.88 72 GLY A CA 1
ATOM 580 C C . GLY A 1 72 ? 15.253 -8.101 -33.687 1.00 90.88 72 GLY A C 1
ATOM 581 O O . GLY A 1 72 ? 15.908 -7.495 -32.839 1.00 90.88 72 GLY A O 1
ATOM 582 N N . ASP A 1 73 ? 14.774 -9.326 -33.470 1.00 90.81 73 ASP A N 1
ATOM 583 C CA . ASP A 1 73 ? 15.034 -10.058 -32.233 1.00 90.81 73 ASP A CA 1
ATOM 584 C C . ASP A 1 73 ? 16.509 -10.502 -32.153 1.00 90.81 73 ASP A C 1
ATOM 586 O O . ASP A 1 73 ? 16.912 -11.397 -32.906 1.00 90.81 73 ASP A O 1
ATOM 590 N N . PRO A 1 74 ? 17.310 -9.961 -31.214 1.00 88.38 74 PRO A N 1
ATOM 591 C CA . PRO A 1 74 ? 18.711 -10.350 -31.069 1.00 88.38 74 PRO A CA 1
ATOM 592 C C . PRO A 1 74 ? 18.886 -11.827 -30.702 1.00 88.38 74 PRO A C 1
ATOM 594 O O . PRO A 1 74 ? 19.932 -12.406 -30.989 1.00 88.38 74 PRO A O 1
ATOM 597 N N . LEU A 1 75 ? 17.879 -12.455 -30.091 1.00 91.25 75 LEU A N 1
ATOM 598 C CA . LEU A 1 75 ? 17.913 -13.851 -29.658 1.00 91.25 75 LEU A CA 1
ATOM 599 C C . LEU A 1 75 ? 17.235 -14.800 -30.653 1.00 91.25 75 LEU A C 1
ATOM 601 O O . LEU A 1 75 ? 17.103 -15.987 -30.357 1.00 91.25 75 LEU A O 1
ATOM 605 N N . ALA A 1 76 ? 16.852 -14.327 -31.845 1.00 90.06 76 ALA A N 1
ATOM 606 C CA . ALA A 1 76 ? 16.211 -15.161 -32.863 1.00 90.06 76 ALA A CA 1
ATOM 607 C C . ALA A 1 76 ? 17.018 -16.435 -33.179 1.00 90.06 76 ALA A C 1
ATOM 609 O O . ALA A 1 76 ? 16.443 -17.499 -33.382 1.00 90.06 76 ALA A O 1
ATOM 610 N N . HIS A 1 77 ? 18.350 -16.337 -33.141 1.00 88.50 77 HIS A N 1
ATOM 611 C CA . HIS A 1 77 ? 19.286 -17.436 -33.385 1.00 88.50 77 HIS A CA 1
ATOM 612 C C . HIS A 1 77 ? 19.280 -18.545 -32.313 1.00 88.50 77 HIS A C 1
ATOM 614 O O . HIS A 1 77 ? 19.865 -19.600 -32.538 1.00 88.50 77 HIS A O 1
ATOM 620 N N . LEU A 1 78 ? 18.648 -18.320 -31.157 1.00 92.56 78 LEU A N 1
ATOM 621 C CA . LEU A 1 78 ? 18.540 -19.293 -30.062 1.00 92.56 78 LEU A CA 1
ATOM 622 C C . LEU A 1 78 ? 17.154 -19.940 -29.973 1.00 92.56 78 LEU A C 1
ATOM 624 O O . LEU A 1 78 ? 16.936 -20.780 -29.098 1.00 92.56 78 LEU A O 1
ATOM 628 N N . ARG A 1 79 ? 16.197 -19.550 -30.826 1.00 85.50 79 ARG A N 1
ATOM 629 C CA . ARG A 1 79 ? 14.862 -20.151 -30.788 1.00 85.50 79 ARG A CA 1
ATOM 630 C C . ARG A 1 79 ? 14.924 -21.585 -31.336 1.00 85.50 79 ARG A C 1
ATOM 632 O O . ARG A 1 79 ? 15.425 -21.768 -32.446 1.00 85.50 79 ARG A O 1
ATOM 639 N N . PRO A 1 80 ? 14.435 -22.593 -30.592 1.00 80.62 80 PRO A N 1
ATOM 640 C CA . PRO A 1 80 ? 14.329 -23.950 -31.115 1.00 80.62 80 PRO A CA 1
ATOM 641 C C . PRO A 1 80 ? 13.315 -23.999 -32.269 1.00 80.62 80 PRO A C 1
ATOM 643 O O . PRO A 1 80 ? 12.331 -23.254 -32.251 1.00 80.62 80 PRO A O 1
ATOM 646 N N . LEU A 1 81 ? 13.606 -24.845 -33.266 1.00 72.56 81 LEU A N 1
ATOM 647 C CA . LEU A 1 81 ? 12.745 -25.130 -34.423 1.00 72.56 81 LEU A CA 1
ATOM 648 C C . LEU A 1 81 ? 11.419 -25.777 -34.010 1.00 72.56 81 LEU A C 1
ATOM 650 O O . LEU A 1 81 ? 11.439 -26.603 -33.068 1.00 72.56 81 LEU A O 1
#

Sequence (81 aa):
MEHDPIATGKRKSVNMSLDTGIVAAAREAGLNLSQISEQAIRHATKVEQERRWKE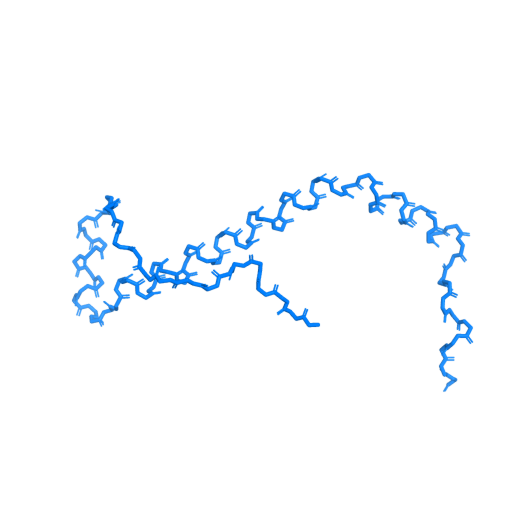ENREAIEGWNRWYDKNGDPLAHLRPL

Mean predicted aligned error: 6.4 Å

Radius of gyration: 21.74 Å; Cα contacts (8 Å, |Δi|>4): 12; chains: 1; bounding box: 40×35×51 Å

Secondary structure (DSSP, 8-state):
----SS-------------HHHHHHHHHTT--HHHHHHHHHHHHHHHHHHHHHHHHTHHHHHHHHHHHHHH--TTGGG---

Solvent-accessible surface area (backbone atoms only — not comparable to full-atom values): 5248 Å² total; per-residue (Å²): 131,92,72,72,89,72,79,87,75,84,90,72,95,78,93,79,92,71,61,67,67,60,56,49,53,37,54,76,71,70,51,60,62,69,62,52,52,50,52,52,52,52,52,55,49,52,55,52,50,53,52,49,50,51,62,77,39,41,68,60,51,52,51,49,50,56,48,37,76,73,69,48,68,88,61,60,90,71,61,81,132

pLDDT: mean 91.76, std 8.7, range [41.31, 98.31]